Protein AF-A0A7S1U2F5-F1 (afdb_monomer_lite)

pLDDT: mean 84.38, std 15.31, range [35.66, 98.44]

Structure (mmCIF, N/CA/C/O backbone):
data_AF-A0A7S1U2F5-F1
#
_entry.id   AF-A0A7S1U2F5-F1
#
loop_
_atom_site.group_PDB
_atom_site.id
_atom_site.type_symbol
_atom_site.label_atom_id
_atom_site.label_alt_id
_atom_site.label_comp_id
_atom_site.label_asym_id
_atom_site.label_entity_id
_atom_site.label_seq_id
_atom_site.pdbx_PDB_ins_code
_atom_site.Cartn_x
_atom_site.Cartn_y
_atom_site.Cartn_z
_atom_site.occupancy
_atom_site.B_iso_or_equiv
_atom_site.auth_seq_id
_atom_site.auth_comp_id
_atom_site.auth_asym_id
_atom_site.auth_atom_id
_atom_site.pdbx_PDB_model_num
ATOM 1 N N . GLN A 1 1 ? -22.895 4.757 -2.058 1.00 43.28 1 GLN A N 1
ATOM 2 C CA . GLN A 1 1 ? -21.688 3.912 -2.230 1.00 43.28 1 GLN A CA 1
ATOM 3 C C . GLN A 1 1 ? -21.485 3.362 -3.659 1.00 43.28 1 GLN A C 1
ATOM 5 O O . GLN A 1 1 ? -20.336 3.191 -4.039 1.00 43.28 1 GLN A O 1
ATOM 10 N N . ALA A 1 2 ? -22.516 3.147 -4.497 1.00 35.66 2 ALA A N 1
ATOM 11 C CA . ALA A 1 2 ? -22.360 2.488 -5.815 1.00 35.66 2 ALA A CA 1
ATOM 12 C C . ALA A 1 2 ? -21.623 3.289 -6.920 1.00 35.66 2 ALA A C 1
ATOM 14 O O . ALA A 1 2 ? -20.917 2.696 -7.728 1.00 35.66 2 ALA A O 1
ATOM 15 N N . ALA A 1 3 ? -21.724 4.623 -6.946 1.00 41.66 3 ALA A N 1
ATOM 16 C CA . ALA A 1 3 ? -21.129 5.450 -8.010 1.00 41.66 3 ALA A CA 1
ATOM 17 C C . ALA A 1 3 ? -19.593 5.614 -7.928 1.00 41.66 3 ALA A C 1
ATOM 19 O O . ALA A 1 3 ? -18.992 6.175 -8.837 1.00 41.66 3 ALA A O 1
ATOM 20 N N . ARG A 1 4 ? -18.949 5.136 -6.849 1.00 58.03 4 ARG A N 1
ATOM 21 C CA . ARG A 1 4 ? -17.532 5.419 -6.531 1.00 58.03 4 ARG A CA 1
ATOM 22 C C . ARG A 1 4 ? -16.560 4.287 -6.888 1.00 58.03 4 ARG A C 1
ATOM 24 O O . ARG A 1 4 ? -15.405 4.543 -7.212 1.00 58.03 4 ARG A O 1
ATOM 31 N N . ARG A 1 5 ? -17.045 3.040 -6.943 1.00 63.44 5 ARG A N 1
ATOM 32 C CA . ARG A 1 5 ? -16.269 1.871 -7.410 1.00 63.44 5 ARG A CA 1
ATOM 33 C C . ARG A 1 5 ? -15.749 1.997 -8.855 1.00 63.44 5 ARG A C 1
ATOM 35 O O . ARG A 1 5 ? -14.611 1.593 -9.081 1.00 63.44 5 ARG A O 1
ATOM 42 N N . PRO A 1 6 ? -16.490 2.579 -9.825 1.00 70.12 6 PRO A N 1
ATOM 43 C CA . PRO A 1 6 ? -16.002 2.711 -11.202 1.00 70.12 6 PRO A CA 1
ATOM 44 C C . PRO A 1 6 ? -14.766 3.612 -11.329 1.00 70.12 6 PRO A C 1
ATOM 46 O O . PRO A 1 6 ? -13.860 3.313 -12.109 1.00 70.12 6 PRO A O 1
ATOM 49 N N . VAL A 1 7 ? -14.710 4.697 -10.548 1.00 76.81 7 VAL A N 1
ATOM 50 C CA . VAL A 1 7 ? -13.589 5.649 -10.564 1.00 76.81 7 VAL A CA 1
ATOM 51 C C . VAL A 1 7 ? -12.340 4.994 -9.986 1.00 76.81 7 VAL A C 1
ATOM 53 O O . VAL A 1 7 ? -11.309 4.956 -10.653 1.00 76.81 7 VAL A O 1
ATOM 56 N N . LEU A 1 8 ? -12.449 4.387 -8.800 1.00 81.50 8 LEU A N 1
ATOM 57 C CA . LEU A 1 8 ? -11.334 3.680 -8.171 1.00 81.50 8 LEU A CA 1
ATOM 58 C C . LEU A 1 8 ? -10.815 2.534 -9.047 1.00 81.50 8 LEU A C 1
ATOM 60 O O . LEU A 1 8 ? -9.610 2.412 -9.247 1.00 81.50 8 LEU A O 1
ATOM 64 N N . HIS A 1 9 ? -11.712 1.740 -9.635 1.00 85.12 9 HIS A N 1
ATOM 65 C CA . HIS A 1 9 ? -11.326 0.676 -10.559 1.00 85.12 9 HIS A CA 1
ATOM 66 C C . HIS A 1 9 ? -10.541 1.222 -11.763 1.00 85.12 9 HIS A C 1
ATOM 68 O O . HIS A 1 9 ? -9.524 0.652 -12.152 1.00 85.12 9 HIS A O 1
ATOM 74 N N . SER A 1 10 ? -10.966 2.358 -12.325 1.00 86.06 10 SER A N 1
ATOM 75 C CA . SER A 1 10 ? -10.268 3.009 -13.442 1.00 86.06 10 SER A CA 1
ATOM 76 C C . SER A 1 10 ? -8.886 3.535 -13.038 1.00 86.06 10 SER A C 1
ATOM 78 O O . SER A 1 10 ? -7.924 3.371 -13.790 1.00 86.06 10 SER A O 1
ATOM 80 N N . LEU A 1 11 ? -8.754 4.111 -11.838 1.00 87.69 11 L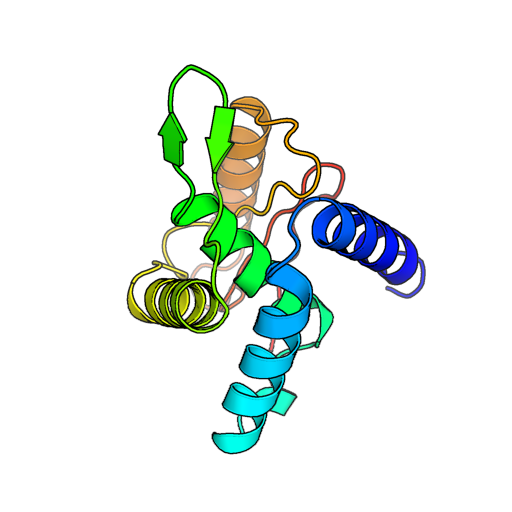EU A N 1
ATOM 81 C CA . LEU A 1 11 ? -7.476 4.588 -11.296 1.00 87.69 11 LEU A CA 1
ATOM 82 C C . LEU A 1 11 ? -6.503 3.437 -11.022 1.00 87.69 11 LEU A C 1
ATOM 84 O O . LEU A 1 11 ? -5.343 3.500 -11.429 1.00 87.69 11 LEU A O 1
ATOM 88 N N . VAL A 1 12 ? -6.977 2.364 -10.386 1.00 89.88 12 VAL A N 1
ATOM 89 C CA . VAL A 1 12 ? -6.185 1.153 -10.123 1.00 89.88 12 VAL A CA 1
ATOM 90 C C . VAL A 1 12 ? -5.755 0.504 -11.433 1.00 89.88 12 VAL A C 1
ATOM 92 O O . VAL A 1 12 ? -4.594 0.121 -11.580 1.00 89.88 12 VAL A O 1
ATOM 95 N N . HIS A 1 13 ? -6.654 0.429 -12.416 1.00 90.12 13 HIS A N 1
ATOM 96 C CA . HIS A 1 13 ? -6.320 -0.075 -13.741 1.00 90.12 13 HIS A CA 1
ATOM 97 C C . HIS A 1 13 ? -5.235 0.782 -14.407 1.00 90.12 13 HIS A C 1
ATOM 99 O O . HIS A 1 13 ? -4.213 0.254 -14.839 1.00 90.12 13 HIS A O 1
ATOM 105 N N . SER A 1 14 ? -5.401 2.108 -14.415 1.00 90.31 14 SER A N 1
ATOM 106 C CA . SER A 1 14 ? -4.398 3.050 -14.925 1.00 90.31 14 SER A CA 1
ATOM 107 C C . SER A 1 14 ? -3.039 2.855 -14.237 1.00 90.31 14 SER A C 1
ATOM 109 O O . SER A 1 14 ? -2.013 2.731 -14.907 1.00 90.31 14 SER A O 1
ATOM 111 N N . TYR A 1 15 ? -3.021 2.709 -12.910 1.00 90.81 15 TYR A N 1
ATOM 112 C CA . TYR A 1 15 ? -1.807 2.428 -12.143 1.00 90.81 15 TYR A CA 1
ATOM 113 C C . TYR A 1 15 ? -1.154 1.095 -12.545 1.00 90.81 15 TYR A C 1
ATOM 115 O O . TYR A 1 15 ? 0.054 1.044 -12.787 1.00 90.81 15 TYR A O 1
ATOM 123 N N . ALA A 1 16 ? -1.949 0.034 -12.707 1.00 92.38 16 ALA A N 1
ATOM 124 C CA . ALA A 1 16 ? -1.473 -1.284 -13.121 1.00 92.38 16 ALA A CA 1
ATOM 125 C C . ALA A 1 16 ? -0.816 -1.277 -14.511 1.00 92.38 16 ALA A C 1
ATOM 127 O O . ALA A 1 16 ? 0.146 -2.011 -14.729 1.00 92.38 16 ALA A O 1
ATOM 128 N N . THR A 1 17 ? -1.291 -0.437 -15.439 1.00 92.25 17 THR A N 1
ATOM 129 C CA . THR A 1 17 ? -0.664 -0.300 -16.770 1.00 92.25 17 THR A CA 1
ATOM 130 C C . THR A 1 17 ? 0.713 0.364 -16.711 1.00 92.25 17 THR A C 1
ATOM 132 O O . THR A 1 17 ? 1.582 0.046 -17.520 1.00 92.25 17 THR A O 1
ATOM 135 N N . ARG A 1 18 ? 0.945 1.251 -15.734 1.00 91.00 18 ARG A N 1
ATOM 136 C CA . ARG A 1 18 ? 2.236 1.929 -15.531 1.00 91.00 18 ARG A CA 1
ATOM 137 C C . ARG A 1 18 ? 3.233 1.079 -14.746 1.00 91.00 18 ARG A C 1
ATOM 139 O O . ARG A 1 18 ? 4.440 1.217 -14.933 1.00 91.00 18 ARG A O 1
ATOM 146 N N . VAL A 1 19 ? 2.742 0.213 -13.860 1.00 92.75 19 VAL A N 1
ATOM 147 C CA . VAL A 1 19 ? 3.557 -0.567 -12.923 1.00 92.75 19 VAL A CA 1
ATOM 148 C C . VAL A 1 19 ? 3.347 -2.062 -13.167 1.00 92.75 19 VAL A C 1
ATOM 150 O O . VAL A 1 19 ? 2.489 -2.698 -12.562 1.00 92.75 19 VAL A O 1
ATOM 153 N N . ALA A 1 20 ? 4.161 -2.645 -14.050 1.00 93.44 20 ALA A N 1
ATOM 154 C CA . ALA A 1 20 ? 3.947 -3.993 -14.594 1.00 93.44 20 ALA A CA 1
ATOM 155 C C . ALA A 1 20 ? 3.762 -5.110 -13.541 1.00 93.44 20 ALA A C 1
ATOM 157 O O . ALA A 1 20 ? 2.977 -6.039 -13.731 1.00 93.44 20 ALA A O 1
ATOM 158 N N . THR A 1 21 ? 4.471 -5.035 -12.415 1.00 96.56 21 THR A N 1
ATOM 159 C CA . THR A 1 21 ? 4.438 -6.037 -11.334 1.00 96.56 21 THR A CA 1
ATOM 160 C C . THR A 1 21 ? 3.315 -5.826 -10.321 1.00 96.56 21 THR A C 1
ATOM 162 O O . THR A 1 21 ? 3.067 -6.720 -9.507 1.00 96.56 21 THR A O 1
ATOM 165 N N . PHE A 1 22 ? 2.601 -4.698 -10.373 1.00 97.12 22 PHE A N 1
ATOM 166 C CA . PHE A 1 22 ? 1.529 -4.373 -9.432 1.00 97.12 22 PHE A CA 1
ATOM 167 C C . PHE A 1 22 ? 0.389 -5.396 -9.497 1.00 97.12 22 PHE A C 1
ATOM 169 O O . PHE A 1 22 ? 0.085 -6.040 -8.497 1.00 97.12 22 PHE A O 1
ATOM 176 N N . GLY A 1 23 ? -0.194 -5.615 -10.681 1.00 96.38 23 GLY A N 1
ATOM 177 C CA . GLY A 1 23 ? -1.344 -6.513 -10.850 1.00 96.38 23 GLY A CA 1
ATOM 178 C C . GLY A 1 23 ? -1.078 -7.954 -10.377 1.00 96.38 23 GLY A C 1
ATOM 179 O O . GLY A 1 23 ? -1.874 -8.499 -9.609 1.00 96.38 23 GLY A O 1
ATOM 180 N N . PRO A 1 24 ? 0.037 -8.593 -10.786 1.00 97.56 24 PRO A N 1
ATOM 181 C CA . PRO A 1 24 ? 0.440 -9.891 -10.246 1.00 97.56 24 PRO A CA 1
ATOM 182 C C . PRO A 1 24 ? 0.615 -9.900 -8.722 1.00 97.56 24 PRO A C 1
ATOM 184 O O . PRO A 1 24 ? 0.183 -10.852 -8.071 1.00 97.56 24 PRO A O 1
ATOM 187 N N . THR A 1 25 ? 1.198 -8.843 -8.150 1.00 98.38 25 THR A N 1
ATOM 188 C CA . THR A 1 25 ? 1.399 -8.736 -6.699 1.00 98.38 25 THR A CA 1
ATOM 189 C C . THR A 1 25 ? 0.079 -8.594 -5.952 1.00 98.38 25 THR A C 1
ATOM 191 O O . THR A 1 25 ? -0.123 -9.277 -4.953 1.00 98.38 25 THR A O 1
ATOM 194 N N . ALA A 1 26 ? -0.850 -7.784 -6.458 1.00 97.69 26 ALA A N 1
ATOM 195 C CA . ALA A 1 26 ? -2.176 -7.615 -5.875 1.00 97.69 26 ALA A CA 1
ATOM 196 C C . ALA A 1 26 ? -2.954 -8.936 -5.814 1.00 97.69 26 ALA A C 1
ATOM 198 O O . ALA A 1 26 ? -3.496 -9.302 -4.771 1.00 97.69 26 ALA A O 1
ATOM 199 N N . ARG A 1 27 ? -2.916 -9.732 -6.892 1.00 97.56 27 ARG A N 1
ATOM 200 C CA . ARG A 1 27 ? -3.501 -11.084 -6.893 1.00 97.56 27 ARG A CA 1
ATOM 201 C C . ARG A 1 27 ? -2.845 -12.005 -5.865 1.00 97.56 27 ARG A C 1
ATOM 203 O O . ARG A 1 27 ? -3.543 -12.784 -5.217 1.00 97.56 27 ARG A O 1
ATOM 210 N N . LEU A 1 28 ? -1.521 -11.938 -5.713 1.00 98.25 28 LEU A N 1
ATOM 211 C CA . LEU A 1 28 ? -0.810 -12.731 -4.710 1.00 98.25 28 LEU A CA 1
ATOM 212 C C . LEU A 1 28 ? -1.175 -12.300 -3.283 1.00 98.25 28 LEU A C 1
ATOM 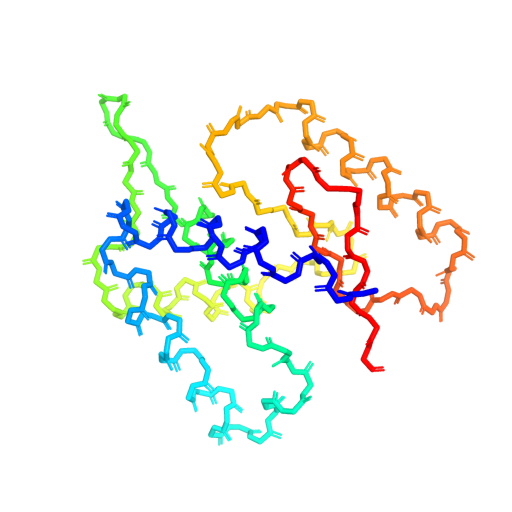214 O O . LEU A 1 28 ? -1.432 -13.164 -2.452 1.00 98.25 28 LEU A O 1
ATOM 218 N N . ALA A 1 29 ? -1.273 -10.997 -3.016 1.00 98.19 29 ALA A N 1
ATOM 219 C CA . ALA A 1 29 ? -1.690 -10.457 -1.725 1.00 98.19 29 ALA A CA 1
ATOM 220 C C . ALA A 1 29 ? -3.106 -10.919 -1.343 1.00 98.19 29 ALA A C 1
ATOM 222 O O . ALA A 1 29 ? -3.298 -11.455 -0.253 1.00 98.19 29 ALA A O 1
ATOM 223 N N . LYS A 1 30 ? -4.073 -10.825 -2.267 1.00 97.50 30 LYS A N 1
ATOM 224 C CA . LYS A 1 30 ? -5.446 -11.329 -2.067 1.00 97.50 30 LYS A CA 1
ATOM 225 C C . LYS A 1 30 ? -5.458 -12.828 -1.740 1.00 97.50 30 LYS A C 1
ATOM 227 O O . LYS A 1 30 ? -6.097 -13.254 -0.781 1.00 97.50 30 LYS A O 1
ATOM 232 N N . ARG A 1 31 ? -4.692 -13.635 -2.486 1.00 97.75 31 ARG A N 1
ATOM 233 C CA . ARG A 1 31 ? -4.551 -15.081 -2.221 1.00 97.75 31 ARG A CA 1
AT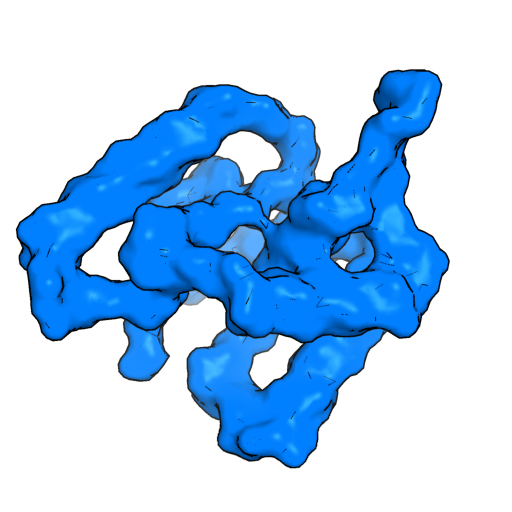OM 234 C C . ARG A 1 31 ? -3.894 -15.371 -0.875 1.00 97.75 31 ARG A C 1
ATOM 236 O O . ARG A 1 31 ? -4.305 -16.305 -0.198 1.00 97.75 31 ARG A O 1
ATOM 243 N N . TRP A 1 32 ? -2.886 -14.594 -0.491 1.00 97.88 32 TRP A N 1
ATOM 244 C CA . TRP A 1 32 ? -2.220 -14.740 0.797 1.00 97.88 32 TRP A CA 1
ATOM 245 C C . TRP A 1 32 ? -3.178 -14.434 1.953 1.00 97.88 32 TRP A C 1
ATOM 247 O O . TRP A 1 32 ? -3.278 -15.245 2.869 1.00 97.88 32 TRP A O 1
ATOM 257 N N . LEU A 1 33 ? -3.959 -13.350 1.869 1.00 97.44 33 LEU A N 1
ATOM 258 C CA . LEU A 1 33 ? -5.001 -13.021 2.852 1.00 97.44 33 LEU A CA 1
ATOM 259 C C . LEU A 1 33 ? -6.069 -14.119 2.945 1.00 97.44 33 LEU A C 1
ATOM 261 O O . LEU A 1 33 ? -6.481 -14.493 4.042 1.00 97.44 33 LEU A O 1
ATOM 265 N N . ALA A 1 34 ? -6.485 -14.678 1.805 1.00 96.44 34 ALA A N 1
ATOM 266 C CA . ALA A 1 34 ? -7.420 -15.801 1.772 1.00 96.44 34 ALA A CA 1
ATOM 267 C C . ALA A 1 34 ? -6.830 -17.058 2.434 1.00 96.44 34 ALA A C 1
ATOM 269 O O . ALA A 1 34 ? -7.516 -17.724 3.203 1.00 96.44 34 ALA A O 1
ATOM 270 N N . GLY A 1 35 ? -5.542 -17.338 2.209 1.00 97.00 35 GLY A N 1
ATOM 271 C CA . GLY A 1 35 ? -4.820 -18.436 2.861 1.00 97.00 35 GLY A CA 1
ATOM 272 C C . GLY A 1 35 ? -4.690 -18.287 4.382 1.00 97.00 35 GLY A C 1
ATOM 273 O O . GLY A 1 35 ? -4.535 -19.289 5.070 1.00 97.00 35 GLY A O 1
ATOM 274 N N . HIS A 1 36 ? -4.807 -17.064 4.906 1.00 95.44 36 HIS A N 1
ATOM 275 C CA . HIS A 1 36 ? -4.850 -16.772 6.345 1.00 95.44 36 HIS A CA 1
ATOM 276 C C . HIS A 1 36 ? -6.283 -16.609 6.877 1.00 95.44 36 HIS A C 1
ATOM 278 O O . HIS A 1 36 ? -6.462 -16.226 8.026 1.00 95.44 36 HIS A O 1
ATOM 284 N N . MET A 1 37 ? -7.304 -16.889 6.056 1.00 94.62 37 MET A N 1
ATOM 285 C CA . MET A 1 37 ? -8.728 -16.773 6.401 1.00 94.62 37 MET A CA 1
ATOM 286 C C . MET A 1 37 ? -9.175 -15.368 6.840 1.00 94.62 37 MET A C 1
ATOM 288 O O . MET A 1 37 ? -10.188 -15.226 7.515 1.00 94.62 37 MET A O 1
ATOM 292 N N . VAL A 1 38 ? -8.460 -14.318 6.424 1.00 92.88 38 VAL A N 1
ATOM 293 C CA . VAL A 1 38 ? -8.794 -12.922 6.772 1.00 92.88 38 VAL A CA 1
ATOM 294 C C . VAL A 1 38 ? -9.355 -12.120 5.601 1.00 92.88 38 VAL A C 1
ATOM 296 O O . VAL A 1 38 ? -9.775 -10.985 5.789 1.00 92.88 38 VAL A O 1
ATOM 299 N N . ALA A 1 39 ? -9.407 -12.690 4.392 1.00 90.12 39 ALA A N 1
ATOM 300 C CA . ALA A 1 39 ? -9.845 -11.976 3.187 1.00 90.12 39 ALA A CA 1
ATOM 301 C C . ALA A 1 39 ? -11.250 -11.356 3.295 1.00 90.12 39 ALA A C 1
ATOM 303 O O . ALA A 1 39 ? -11.493 -10.323 2.686 1.00 90.12 39 ALA A O 1
ATOM 304 N N . ALA A 1 40 ? -12.156 -11.931 4.094 1.00 90.31 40 ALA A N 1
ATOM 305 C CA . ALA A 1 40 ? -13.499 -11.381 4.299 1.00 90.31 40 ALA A CA 1
ATOM 306 C C . ALA A 1 40 ? -13.499 -9.985 4.954 1.00 90.31 40 ALA A C 1
ATOM 308 O O . ALA A 1 40 ? -14.448 -9.230 4.773 1.00 90.31 40 ALA A O 1
ATOM 309 N N . HIS A 1 41 ? -12.430 -9.633 5.674 1.00 88.12 41 HIS A N 1
ATOM 310 C CA . HIS A 1 41 ? -12.263 -8.326 6.317 1.00 88.12 41 HIS A CA 1
ATOM 311 C C . HIS A 1 41 ? -11.610 -7.283 5.401 1.00 88.12 41 HIS A C 1
ATOM 313 O O . HIS A 1 41 ? -11.516 -6.116 5.767 1.00 88.12 41 HIS A O 1
ATOM 319 N N . PHE A 1 42 ? -11.142 -7.688 4.216 1.00 88.69 42 PHE A N 1
ATOM 320 C CA . PHE A 1 42 ? -10.450 -6.812 3.277 1.00 88.69 42 PHE A CA 1
ATOM 321 C C . PHE A 1 42 ? -11.179 -6.809 1.933 1.00 88.69 42 PHE A C 1
ATOM 323 O O . PHE A 1 42 ? -10.992 -7.734 1.137 1.00 88.69 42 PHE A O 1
ATOM 330 N N . PRO A 1 43 ? -11.964 -5.757 1.631 1.00 90.19 43 PRO A N 1
ATOM 331 C CA . PRO A 1 43 ? -12.489 -5.547 0.290 1.00 90.19 43 PRO A CA 1
ATOM 332 C C . PRO A 1 43 ? -11.369 -5.623 -0.748 1.00 90.19 43 PRO A C 1
ATOM 334 O O . PRO A 1 43 ? -10.246 -5.177 -0.503 1.00 90.19 43 PRO A O 1
ATOM 337 N N . GLU A 1 44 ? -11.654 -6.172 -1.925 1.00 89.81 44 GLU A N 1
ATOM 338 C CA . GLU A 1 44 ? -10.631 -6.347 -2.956 1.00 89.81 44 GLU A CA 1
ATOM 339 C C . GLU A 1 44 ? -9.948 -5.031 -3.337 1.00 89.81 44 GLU A C 1
ATOM 341 O O . GLU A 1 44 ? -8.727 -4.990 -3.497 1.00 89.81 44 GLU A O 1
ATOM 346 N N . GLU A 1 45 ? -10.734 -3.960 -3.425 1.00 89.81 45 GLU A N 1
ATOM 347 C CA . GLU A 1 45 ? -10.261 -2.617 -3.724 1.00 89.81 45 GLU A CA 1
ATOM 348 C C . GLU A 1 45 ? -9.311 -2.087 -2.634 1.00 89.81 45 GLU A C 1
ATOM 350 O O . GLU A 1 45 ? -8.333 -1.405 -2.940 1.00 89.81 45 GLU A O 1
ATOM 355 N N . LEU A 1 46 ? -9.543 -2.448 -1.366 1.00 90.81 46 LEU A N 1
ATOM 356 C CA . LEU A 1 46 ? -8.657 -2.098 -0.256 1.00 90.81 46 LEU A CA 1
ATOM 357 C C . LEU A 1 46 ? -7.305 -2.802 -0.382 1.00 90.81 46 LEU A C 1
ATOM 359 O O . LEU A 1 46 ? -6.263 -2.186 -0.166 1.00 90.81 46 LEU A O 1
ATOM 363 N N . VAL A 1 47 ? -7.299 -4.078 -0.776 1.00 95.19 47 VAL A N 1
ATOM 364 C CA . VAL A 1 47 ? -6.049 -4.818 -1.001 1.00 95.19 47 VAL A CA 1
ATOM 365 C C . VAL A 1 47 ? -5.247 -4.196 -2.144 1.00 95.19 47 VAL A C 1
ATOM 367 O O . VAL A 1 47 ? -4.032 -4.037 -2.024 1.00 95.19 47 VAL A O 1
ATOM 370 N N . ASP A 1 48 ? -5.914 -3.787 -3.225 1.00 94.88 48 ASP A N 1
ATOM 371 C CA . ASP A 1 48 ? -5.261 -3.111 -4.350 1.00 94.88 48 ASP A CA 1
ATOM 372 C C . ASP A 1 48 ? -4.623 -1.777 -3.907 1.00 94.88 48 ASP A C 1
ATOM 374 O O . ASP A 1 48 ? -3.481 -1.481 -4.272 1.00 94.88 48 ASP A O 1
ATOM 378 N N . LEU A 1 49 ? -5.305 -1.013 -3.046 1.00 94.31 49 LEU A N 1
ATOM 379 C CA . LEU A 1 49 ? -4.780 0.222 -2.455 1.00 94.31 49 LEU A CA 1
ATOM 380 C C . LEU A 1 49 ? -3.592 -0.023 -1.512 1.00 94.31 49 LEU A C 1
ATOM 382 O O . LEU A 1 49 ? -2.593 0.692 -1.597 1.00 94.31 49 LEU A O 1
ATOM 386 N N . LEU A 1 50 ? -3.649 -1.052 -0.660 1.00 95.88 50 LEU A N 1
ATOM 387 C CA . LEU A 1 50 ? -2.537 -1.436 0.220 1.00 95.88 50 LEU A CA 1
ATOM 388 C C . LEU A 1 50 ? -1.286 -1.803 -0.587 1.00 95.88 50 LEU A C 1
ATOM 390 O O . LEU A 1 50 ? -0.176 -1.382 -0.260 1.00 95.88 50 LEU A O 1
ATOM 394 N N . VAL A 1 51 ? -1.453 -2.554 -1.676 1.00 97.62 51 VAL A N 1
ATOM 395 C CA . VAL A 1 51 ? -0.334 -2.915 -2.554 1.00 97.62 51 VAL A CA 1
ATOM 396 C C . VAL A 1 51 ? 0.215 -1.683 -3.276 1.00 97.62 51 VAL A C 1
ATOM 398 O O . VAL A 1 51 ? 1.433 -1.526 -3.357 1.00 97.62 51 VAL A O 1
ATOM 401 N N . ALA A 1 52 ? -0.636 -0.766 -3.740 1.00 95.44 52 ALA A N 1
ATOM 402 C CA . ALA A 1 52 ? -0.178 0.475 -4.365 1.00 95.44 52 ALA A CA 1
ATOM 403 C C . ALA A 1 52 ? 0.616 1.345 -3.372 1.00 95.44 52 ALA A C 1
ATOM 405 O O . ALA A 1 52 ? 1.701 1.829 -3.705 1.00 95.44 52 ALA A O 1
ATOM 406 N N . ALA A 1 53 ? 0.146 1.461 -2.126 1.00 95.06 53 ALA A N 1
ATOM 407 C CA . ALA A 1 53 ? 0.854 2.162 -1.056 1.00 95.06 53 ALA A CA 1
ATOM 408 C C . ALA A 1 53 ? 2.229 1.535 -0.772 1.00 95.06 53 ALA A C 1
ATOM 410 O O . ALA A 1 53 ? 3.240 2.234 -0.668 1.00 95.06 53 ALA A O 1
ATOM 411 N N . ALA A 1 54 ? 2.293 0.203 -0.699 1.00 96.88 54 ALA A N 1
ATOM 412 C CA . ALA A 1 54 ? 3.538 -0.533 -0.498 1.00 96.88 54 ALA A CA 1
ATOM 413 C C . ALA A 1 54 ? 4.555 -0.282 -1.624 1.00 96.88 54 ALA A C 1
ATOM 415 O O . ALA A 1 54 ? 5.748 -0.094 -1.359 1.00 96.88 54 ALA A O 1
ATOM 416 N N . PHE A 1 55 ? 4.087 -0.232 -2.874 1.00 95.94 55 PHE A N 1
ATOM 417 C CA . PHE A 1 55 ? 4.914 0.079 -4.038 1.00 95.94 55 PHE A CA 1
ATOM 418 C C . PHE A 1 55 ? 5.453 1.505 -3.986 1.00 95.94 55 PHE A C 1
ATOM 420 O O . PHE A 1 55 ? 6.641 1.707 -4.220 1.00 95.94 55 PHE A O 1
ATOM 427 N N . GLN A 1 56 ? 4.615 2.483 -3.639 1.00 92.50 56 GLN A N 1
ATOM 428 C CA . GLN A 1 56 ? 5.026 3.881 -3.491 1.00 92.50 56 GLN A CA 1
ATOM 429 C C . GLN A 1 56 ? 6.065 4.055 -2.378 1.00 92.50 56 GLN A C 1
ATOM 431 O O . GLN A 1 56 ? 7.088 4.700 -2.593 1.00 92.50 56 GLN A O 1
ATOM 436 N N . ARG A 1 57 ? 5.871 3.422 -1.217 1.00 92.69 57 ARG A N 1
ATOM 437 C CA . ARG A 1 57 ? 6.825 3.493 -0.093 1.00 92.69 57 ARG A CA 1
ATOM 438 C C . ARG A 1 57 ? 8.138 2.757 -0.354 1.00 92.69 57 ARG A C 1
ATOM 440 O O . ARG A 1 57 ? 9.154 3.103 0.237 1.00 92.69 57 ARG A O 1
ATOM 447 N N . SER A 1 58 ? 8.114 1.752 -1.226 1.00 94.75 58 SER A N 1
ATOM 448 C CA . SER A 1 58 ? 9.307 0.999 -1.643 1.00 94.75 58 SER A CA 1
ATOM 449 C C . SER A 1 58 ? 9.913 1.523 -2.947 1.00 94.75 58 SER A C 1
ATOM 451 O O . SER A 1 58 ? 10.848 0.921 -3.481 1.00 94.75 58 SER A O 1
ATOM 453 N N . SER A 1 59 ? 9.368 2.616 -3.485 1.00 93.00 59 SER A N 1
ATOM 454 C CA . SER A 1 59 ? 9.891 3.256 -4.683 1.00 93.00 59 SER A CA 1
ATOM 455 C C . SER A 1 59 ? 11.122 4.098 -4.364 1.00 93.00 59 SER A C 1
ATOM 457 O O . SER A 1 59 ? 11.325 4.548 -3.237 1.00 93.00 59 SER A O 1
ATOM 459 N N . HIS A 1 60 ? 11.965 4.301 -5.366 1.00 92.62 60 HIS A N 1
ATOM 460 C CA . HIS A 1 60 ? 13.158 5.130 -5.247 1.00 92.62 60 HIS A CA 1
ATOM 461 C C . HIS A 1 60 ? 13.406 5.876 -6.554 1.00 92.62 60 HIS A C 1
ATOM 463 O O . HIS A 1 60 ? 12.999 5.433 -7.630 1.00 92.62 60 HIS A O 1
ATOM 469 N N . VAL A 1 61 ? 14.060 7.032 -6.457 1.00 91.81 61 VAL A N 1
ATOM 470 C CA . VAL A 1 61 ? 14.375 7.876 -7.610 1.00 91.81 61 VAL A CA 1
ATOM 471 C C . VAL A 1 61 ? 15.849 7.723 -7.955 1.00 91.81 61 VAL A C 1
ATOM 473 O O . VAL A 1 61 ? 16.710 7.925 -7.101 1.00 91.81 61 VA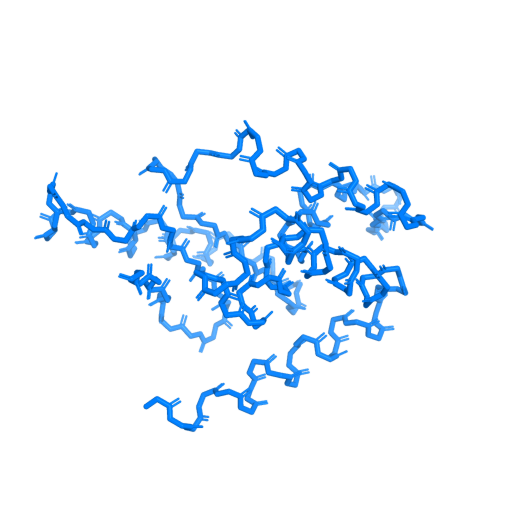L A O 1
ATOM 476 N N . VAL A 1 62 ? 16.142 7.399 -9.214 1.00 93.56 62 VAL A N 1
ATOM 477 C CA . VAL A 1 62 ? 17.508 7.337 -9.754 1.00 93.56 62 VAL A CA 1
ATOM 478 C C . VAL A 1 62 ? 17.553 8.173 -11.024 1.00 93.56 62 VAL A C 1
ATOM 480 O O . VAL A 1 62 ? 16.752 7.958 -11.931 1.00 93.56 62 VAL A O 1
ATOM 483 N N . ALA A 1 63 ? 18.464 9.149 -11.079 1.00 92.75 63 ALA A N 1
ATOM 484 C CA . ALA A 1 63 ? 18.618 10.063 -12.217 1.00 92.75 63 ALA A CA 1
ATOM 485 C C . ALA A 1 63 ? 17.289 10.712 -12.679 1.00 92.75 63 ALA A C 1
ATOM 487 O O . ALA A 1 63 ? 17.001 10.792 -13.869 1.00 92.75 63 ALA A O 1
ATOM 488 N N . GLY A 1 64 ? 16.444 11.130 -11.727 1.00 87.88 64 GLY A N 1
ATOM 489 C CA . GLY A 1 64 ? 15.153 11.774 -12.007 1.00 87.88 64 GLY A CA 1
ATOM 490 C C . GLY A 1 64 ? 14.031 10.828 -12.453 1.00 87.88 64 GLY A C 1
ATOM 491 O O . GLY A 1 64 ? 12.914 11.282 -12.683 1.00 87.88 64 GLY A O 1
ATOM 492 N N . LYS A 1 65 ? 14.287 9.518 -12.541 1.00 87.44 65 LYS A N 1
ATOM 493 C CA . LYS A 1 65 ? 13.281 8.506 -12.874 1.00 87.44 65 LYS A CA 1
ATOM 494 C C . LYS A 1 65 ? 12.836 7.754 -11.624 1.00 87.44 65 LYS A C 1
ATOM 496 O O . LYS A 1 65 ? 13.666 7.345 -10.815 1.00 87.44 65 LYS A O 1
ATOM 501 N N . LEU A 1 66 ? 11.526 7.565 -11.483 1.00 89.44 66 LEU A N 1
ATOM 502 C CA . LEU A 1 66 ? 10.922 6.801 -10.393 1.00 89.44 66 LEU A CA 1
ATOM 503 C C . LEU A 1 66 ? 10.914 5.302 -10.723 1.00 89.44 66 LEU A C 1
ATOM 505 O O . LEU A 1 66 ? 10.476 4.901 -11.803 1.00 89.44 66 LEU A O 1
ATOM 509 N N . PHE A 1 67 ? 11.381 4.482 -9.784 1.00 92.31 67 PHE A N 1
ATOM 510 C CA . PHE A 1 67 ? 11.431 3.027 -9.897 1.00 92.31 67 PHE A CA 1
ATOM 511 C C . PHE A 1 67 ? 10.598 2.373 -8.801 1.00 92.31 67 PHE A C 1
ATOM 513 O O . PHE A 1 67 ? 10.715 2.720 -7.628 1.00 92.31 67 PHE A O 1
ATOM 520 N N . TYR A 1 68 ? 9.792 1.392 -9.193 1.00 94.94 68 TYR A N 1
ATOM 521 C CA . TYR A 1 68 ? 8.961 0.577 -8.307 1.00 94.94 68 TYR A CA 1
ATOM 522 C C . TYR A 1 68 ? 9.541 -0.839 -8.160 1.00 94.94 68 TYR A C 1
ATOM 524 O O . TYR A 1 68 ? 10.381 -1.232 -8.977 1.00 94.94 68 TYR A O 1
ATOM 532 N N . PRO A 1 69 ? 9.089 -1.634 -7.168 1.00 96.25 69 PRO A N 1
ATOM 533 C CA . PRO A 1 69 ? 9.456 -3.045 -7.058 1.00 96.25 69 PRO A CA 1
ATOM 534 C C . PRO A 1 69 ? 9.286 -3.798 -8.387 1.00 96.25 69 PRO A C 1
ATOM 536 O O . PRO A 1 69 ? 8.180 -3.936 -8.901 1.00 96.25 69 PRO A O 1
ATOM 539 N N . SER A 1 70 ? 10.387 -4.292 -8.953 1.00 93.88 70 SER A N 1
ATOM 540 C CA . SER A 1 70 ? 10.441 -4.829 -10.323 1.00 93.88 70 SER A CA 1
ATOM 541 C C . SER A 1 70 ? 10.261 -6.346 -10.422 1.00 93.88 70 SER A C 1
ATOM 543 O O . SER A 1 70 ? 10.296 -6.902 -11.518 1.00 93.88 70 SER A O 1
ATOM 545 N N . SER A 1 71 ? 10.025 -7.031 -9.301 1.00 96.62 71 SER A N 1
ATOM 546 C CA . SER A 1 71 ? 9.713 -8.462 -9.262 1.00 96.62 71 SER A CA 1
ATOM 547 C C . SER A 1 71 ? 8.500 -8.742 -8.380 1.00 96.62 71 SER A C 1
ATOM 549 O O . SER A 1 71 ? 8.173 -7.958 -7.486 1.00 96.62 71 SER A O 1
ATOM 551 N N . LEU A 1 72 ? 7.844 -9.884 -8.609 1.00 96.62 72 LEU A N 1
ATOM 552 C CA . LEU A 1 72 ? 6.716 -10.329 -7.788 1.00 96.62 72 LEU A CA 1
ATOM 553 C C . LEU A 1 72 ? 7.120 -10.483 -6.313 1.00 96.62 72 LEU A C 1
ATOM 555 O O . LEU A 1 72 ? 6.411 -10.007 -5.432 1.00 96.62 72 LEU A O 1
ATOM 559 N N . SER A 1 73 ? 8.279 -11.092 -6.043 1.00 97.56 73 SER A N 1
ATOM 560 C CA . SER A 1 73 ? 8.783 -11.280 -4.678 1.00 97.56 73 SER A CA 1
ATOM 561 C C . SER A 1 73 ? 9.080 -9.949 -3.989 1.00 97.56 73 SER A C 1
ATOM 563 O O . SER A 1 73 ? 8.721 -9.774 -2.830 1.00 97.56 73 SER A O 1
ATOM 565 N N . ALA A 1 74 ? 9.688 -8.990 -4.700 1.00 97.81 74 ALA A N 1
ATOM 566 C CA . ALA A 1 74 ? 9.960 -7.664 -4.149 1.00 97.81 74 ALA A CA 1
ATOM 567 C C . ALA A 1 74 ? 8.662 -6.902 -3.847 1.00 97.81 74 ALA A C 1
ATOM 569 O O . ALA A 1 74 ? 8.535 -6.314 -2.776 1.00 97.81 74 ALA A O 1
ATOM 570 N N . GLY A 1 75 ? 7.683 -6.950 -4.756 1.00 98.00 75 GLY A N 1
ATOM 571 C CA . GLY A 1 75 ? 6.369 -6.345 -4.538 1.00 98.00 75 GLY A CA 1
ATOM 572 C C . GLY A 1 75 ? 5.630 -6.972 -3.355 1.00 98.00 75 GLY A C 1
ATOM 573 O O . GLY A 1 75 ? 5.058 -6.264 -2.530 1.00 98.00 75 GLY A O 1
ATOM 574 N N . PHE A 1 76 ? 5.668 -8.299 -3.233 1.00 98.44 76 PHE A N 1
ATOM 575 C CA . PHE A 1 76 ? 4.993 -9.000 -2.144 1.00 98.44 76 PHE A CA 1
ATOM 576 C C . PHE A 1 76 ? 5.665 -8.756 -0.785 1.00 98.44 76 PHE A C 1
ATOM 578 O O . PHE A 1 76 ? 4.977 -8.504 0.202 1.00 98.44 76 PHE A O 1
ATOM 585 N N . LEU A 1 77 ? 7.001 -8.728 -0.729 1.00 98.38 77 LEU A N 1
ATOM 586 C CA . LEU A 1 77 ? 7.730 -8.325 0.478 1.00 98.38 77 LEU A CA 1
ATOM 587 C C . LEU A 1 77 ? 7.440 -6.871 0.864 1.00 98.38 77 LEU A C 1
ATOM 589 O O . LEU A 1 77 ? 7.294 -6.583 2.049 1.00 98.38 77 LEU A O 1
ATOM 593 N N . ALA A 1 78 ? 7.315 -5.965 -0.111 1.00 98.12 78 ALA A N 1
ATOM 594 C CA . ALA A 1 78 ? 6.905 -4.587 0.148 1.00 98.12 78 ALA A CA 1
ATOM 595 C C . ALA A 1 78 ? 5.512 -4.524 0.796 1.00 98.12 78 ALA A C 1
ATOM 597 O O . ALA A 1 78 ? 5.323 -3.785 1.762 1.00 98.12 78 ALA A O 1
ATOM 598 N N . PHE A 1 79 ? 4.557 -5.325 0.310 1.00 98.44 79 PHE A N 1
ATOM 599 C CA . PHE A 1 79 ? 3.220 -5.435 0.899 1.00 98.44 79 PHE A CA 1
ATOM 600 C C . PHE A 1 79 ? 3.265 -5.945 2.347 1.00 98.44 79 PHE A C 1
ATOM 602 O O . PHE A 1 79 ? 2.709 -5.305 3.237 1.00 98.44 79 PHE A O 1
ATOM 609 N N . LEU A 1 80 ? 3.984 -7.038 2.615 1.00 98.12 80 LEU A N 1
ATOM 610 C CA . LEU A 1 80 ? 4.123 -7.563 3.979 1.00 98.12 80 LEU A CA 1
ATOM 611 C C . LEU A 1 80 ? 4.817 -6.565 4.913 1.00 98.12 80 LEU A C 1
ATOM 613 O O . LEU A 1 80 ? 4.400 -6.391 6.056 1.00 98.12 80 LEU A O 1
ATOM 617 N N . LYS A 1 81 ? 5.852 -5.873 4.424 1.00 98.06 81 LYS A N 1
ATOM 618 C CA . LYS A 1 81 ? 6.554 -4.841 5.190 1.00 98.06 81 LYS A CA 1
ATOM 619 C C . LYS A 1 81 ? 5.630 -3.681 5.544 1.00 98.06 81 LYS A C 1
ATOM 621 O O . LYS A 1 81 ? 5.712 -3.198 6.669 1.00 98.06 81 LYS A O 1
ATOM 626 N N . LEU A 1 82 ? 4.756 -3.248 4.629 1.00 97.50 82 LEU A N 1
ATOM 627 C CA . LEU A 1 82 ? 3.738 -2.240 4.930 1.00 97.50 82 LEU A CA 1
ATOM 628 C C . LEU A 1 82 ? 2.866 -2.705 6.101 1.00 97.50 82 LEU A C 1
ATOM 630 O O . LEU A 1 82 ? 2.798 -2.004 7.102 1.00 97.50 82 LEU A O 1
ATOM 634 N N . LEU A 1 83 ? 2.272 -3.898 6.011 1.00 95.50 83 LEU A N 1
ATOM 635 C CA . LEU A 1 83 ? 1.400 -4.424 7.067 1.00 95.50 83 LEU A CA 1
ATOM 636 C C . LEU A 1 83 ? 2.106 -4.562 8.421 1.00 95.50 83 LEU A C 1
ATOM 638 O O . LEU A 1 83 ? 1.499 -4.323 9.457 1.00 95.50 83 LEU A O 1
ATOM 642 N N . ALA A 1 84 ? 3.380 -4.951 8.414 1.00 96.19 84 ALA A N 1
ATOM 643 C CA . ALA A 1 84 ? 4.134 -5.198 9.637 1.00 96.19 84 ALA A CA 1
ATOM 644 C C . ALA A 1 84 ? 4.652 -3.924 10.322 1.00 96.19 84 ALA A C 1
ATOM 646 O O . ALA A 1 84 ? 4.954 -3.964 11.511 1.00 96.19 84 ALA A O 1
ATOM 647 N N . THR A 1 85 ? 4.843 -2.829 9.576 1.00 95.81 85 THR A N 1
ATOM 648 C CA . THR A 1 85 ? 5.602 -1.662 10.068 1.00 95.81 85 THR A CA 1
ATOM 649 C C . THR A 1 85 ? 4.866 -0.333 9.983 1.00 95.81 85 THR A C 1
ATOM 651 O O . THR A 1 85 ? 5.326 0.635 10.581 1.00 95.81 85 THR A O 1
ATOM 654 N N . PHE A 1 86 ? 3.770 -0.252 9.228 1.00 94.19 86 PHE A N 1
ATOM 655 C CA . PHE A 1 86 ? 3.008 0.984 9.095 1.00 94.19 86 PHE A CA 1
ATOM 656 C C . PHE A 1 86 ? 2.157 1.228 10.343 1.00 94.19 86 PHE A C 1
ATOM 658 O O . PHE A 1 86 ? 1.472 0.324 10.822 1.00 94.19 86 PHE A O 1
ATOM 665 N N . ASP A 1 87 ? 2.185 2.457 10.855 1.00 91.38 87 ASP A N 1
ATOM 666 C CA . ASP A 1 87 ? 1.378 2.849 12.006 1.00 91.38 87 ASP A CA 1
ATOM 667 C C . ASP A 1 87 ? -0.035 3.245 11.560 1.00 91.38 87 ASP A C 1
ATOM 669 O O . ASP A 1 87 ? -0.365 4.413 11.377 1.00 91.38 87 ASP A O 1
ATOM 673 N N . PHE A 1 88 ? -0.896 2.242 11.393 1.00 88.00 88 PHE A N 1
ATOM 674 C CA . PHE A 1 88 ? -2.293 2.444 10.996 1.00 88.00 88 PHE A CA 1
ATOM 675 C C . PHE A 1 88 ? -3.121 3.236 12.023 1.00 88.00 88 PHE A C 1
ATOM 677 O O . PHE A 1 88 ? -4.208 3.723 11.702 1.00 88.00 88 PHE A O 1
ATOM 684 N N . GLN A 1 89 ? -2.637 3.352 13.263 1.00 85.25 89 GLN A N 1
ATOM 685 C CA . GLN A 1 89 ? -3.332 4.073 14.325 1.00 85.25 89 GLN A CA 1
ATOM 686 C C . GLN A 1 89 ? -2.935 5.548 14.363 1.00 85.25 89 GLN A C 1
ATOM 688 O O . GLN A 1 89 ? -3.807 6.395 14.556 1.00 85.25 89 GLN A O 1
ATOM 693 N N . GLY A 1 90 ? -1.654 5.847 14.146 1.00 85.94 90 GLY A N 1
ATOM 694 C CA . GLY A 1 90 ? -1.102 7.197 14.209 1.00 85.94 90 GLY A CA 1
ATOM 695 C C . GLY A 1 90 ? -1.047 7.952 12.882 1.00 85.94 90 GLY A C 1
ATOM 696 O O . GLY A 1 90 ? -1.033 9.181 12.914 1.00 85.94 90 GLY A O 1
ATOM 697 N N . GLU A 1 91 ? -1.053 7.278 11.725 1.00 87.12 91 GLU A N 1
ATOM 698 C CA . GLU A 1 91 ? -0.983 7.953 10.421 1.00 87.12 91 GLU A CA 1
ATOM 699 C C . GLU A 1 91 ? -2.008 7.448 9.383 1.00 87.12 91 GLU A C 1
ATOM 701 O O . GLU A 1 91 ? -2.289 6.249 9.293 1.00 87.12 91 GLU A O 1
ATOM 706 N N . PRO A 1 92 ? -2.567 8.349 8.543 1.00 88.69 92 PRO A N 1
ATOM 707 C CA . PRO A 1 92 ? -3.403 7.946 7.420 1.00 88.69 92 PRO A CA 1
ATOM 708 C C . PRO A 1 92 ? -2.560 7.305 6.314 1.00 88.69 92 PRO A C 1
ATOM 710 O O . PRO A 1 92 ? -1.502 7.815 5.931 1.00 88.69 92 PRO A O 1
ATOM 713 N N . LEU A 1 93 ? -3.065 6.225 5.718 1.00 90.19 93 LEU A N 1
ATOM 714 C CA . LEU A 1 93 ? -2.421 5.602 4.568 1.00 90.19 93 LEU A CA 1
ATOM 715 C C . LEU A 1 93 ? -2.746 6.383 3.291 1.00 90.19 93 LEU A C 1
ATOM 717 O O . LEU A 1 93 ? -3.862 6.342 2.776 1.00 90.19 93 LEU A O 1
ATOM 721 N N . LEU A 1 94 ? -1.752 7.083 2.756 1.00 88.69 94 LEU A N 1
ATOM 722 C CA . LEU A 1 94 ? -1.894 7.862 1.526 1.00 88.69 94 LEU A CA 1
ATOM 723 C C . LEU A 1 94 ? -1.559 7.012 0.303 1.00 88.69 94 LEU A C 1
ATOM 725 O O . LEU A 1 94 ? -0.501 6.383 0.262 1.00 88.69 94 LEU A O 1
ATOM 729 N N . VAL A 1 95 ? -2.431 7.040 -0.704 1.00 90.12 95 VAL A N 1
ATOM 730 C CA . VAL A 1 95 ? -2.265 6.292 -1.953 1.00 90.12 95 VAL A CA 1
ATOM 731 C C . VAL A 1 95 ? -2.466 7.219 -3.142 1.00 90.12 95 VAL A C 1
ATOM 733 O O . VAL A 1 95 ? -3.583 7.510 -3.560 1.00 90.12 95 VAL A O 1
ATOM 736 N N . ASP A 1 96 ? -1.358 7.676 -3.716 1.00 86.75 96 ASP A N 1
ATOM 737 C CA . ASP A 1 96 ? -1.379 8.579 -4.868 1.00 86.75 96 ASP A CA 1
ATOM 738 C C . ASP A 1 96 ? -1.316 7.799 -6.185 1.00 86.75 96 ASP A C 1
ATOM 740 O O . ASP A 1 96 ? -0.247 7.558 -6.749 1.00 86.75 96 ASP A O 1
ATOM 744 N N . LEU A 1 97 ? -2.472 7.344 -6.663 1.00 85.50 97 LEU A N 1
ATOM 745 C CA . LEU A 1 97 ? -2.529 6.556 -7.893 1.00 85.50 97 LEU A CA 1
ATOM 746 C C . LEU A 1 97 ? -2.154 7.376 -9.136 1.00 85.50 97 LEU A C 1
ATOM 748 O O . LEU A 1 97 ? -1.685 6.775 -10.098 1.00 85.50 97 LEU A O 1
ATOM 752 N N . ASN A 1 98 ? -2.296 8.704 -9.121 1.00 79.25 98 ASN A N 1
ATOM 753 C CA . ASN A 1 98 ? -2.027 9.568 -10.276 1.00 79.25 98 ASN A CA 1
ATOM 754 C C . ASN A 1 98 ? -0.593 10.106 -10.328 1.00 79.25 98 ASN A C 1
ATOM 756 O O . ASN A 1 98 ? -0.157 10.559 -11.385 1.00 79.25 98 ASN A O 1
ATOM 760 N N . GLY A 1 99 ? 0.156 10.022 -9.227 1.00 69.75 99 GLY A N 1
ATOM 761 C CA . GLY A 1 99 ? 1.493 10.605 -9.134 1.00 69.75 99 GLY A CA 1
ATOM 762 C C . GLY A 1 99 ? 1.466 12.134 -9.086 1.00 69.75 99 GLY A C 1
ATOM 763 O O . GLY A 1 99 ? 2.455 12.770 -9.445 1.00 69.75 99 GLY A O 1
ATOM 764 N N . GLU A 1 100 ? 0.344 12.724 -8.667 1.00 63.72 100 GLU A N 1
ATOM 765 C CA . GLU A 1 100 ? 0.189 14.177 -8.528 1.00 63.72 100 GLU A CA 1
ATOM 766 C C . GLU A 1 100 ? 1.036 14.729 -7.373 1.00 63.72 100 GLU A C 1
ATOM 768 O O . GLU A 1 100 ? 1.318 15.926 -7.324 1.00 63.72 100 GLU A O 1
ATOM 773 N N . GLY A 1 101 ? 1.492 13.856 -6.468 1.00 62.78 101 GLY A N 1
ATOM 774 C CA . GLY A 1 101 ? 2.620 14.075 -5.572 1.00 62.78 101 GLY A CA 1
ATOM 775 C C . GLY A 1 101 ? 2.508 15.328 -4.716 1.00 62.78 101 GLY A C 1
ATOM 776 O O . GLY A 1 101 ? 3.531 15.877 -4.302 1.00 62.78 101 GLY A O 1
ATOM 777 N N . SER A 1 1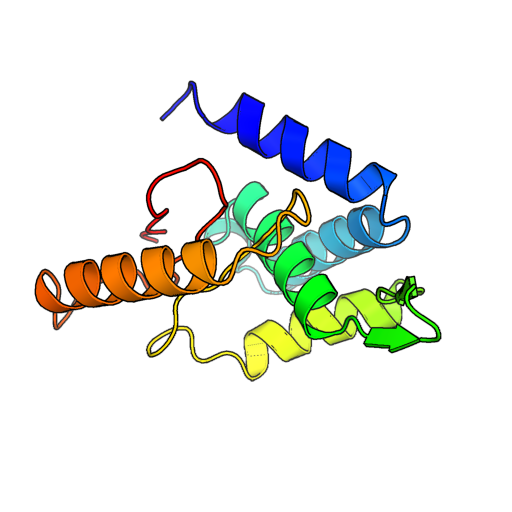02 ? 1.298 15.827 -4.464 1.00 65.31 102 SER A N 1
ATOM 778 C CA . SER A 1 102 ? 1.169 17.161 -3.905 1.00 65.31 102 SER A CA 1
ATOM 779 C C . SER A 1 102 ? 1.415 17.104 -2.397 1.00 65.31 102 SER A C 1
ATOM 781 O O . SER A 1 102 ? 0.778 16.368 -1.642 1.00 65.31 102 SER A O 1
ATOM 783 N N . ALA A 1 103 ? 2.369 17.904 -1.915 1.00 77.38 103 ALA A N 1
ATOM 784 C CA . ALA A 1 103 ? 2.528 18.149 -0.479 1.00 77.38 103 ALA A CA 1
ATOM 785 C C . ALA A 1 103 ? 1.199 18.606 0.156 1.00 77.38 103 ALA A C 1
ATOM 787 O O . ALA A 1 103 ? 0.949 18.385 1.338 1.00 77.38 103 ALA A O 1
ATOM 788 N N . GLU A 1 104 ? 0.334 19.216 -0.651 1.00 75.00 104 GLU A N 1
ATOM 789 C CA . GLU A 1 104 ? -1.035 19.566 -0.315 1.00 75.00 104 GLU A CA 1
ATOM 790 C C . GLU A 1 104 ? -1.924 18.357 -0.009 1.00 75.00 104 GLU A C 1
ATOM 792 O O . GLU A 1 104 ? -2.585 18.381 1.025 1.00 75.00 104 GLU A O 1
ATOM 797 N N . LEU A 1 105 ? -1.882 17.280 -0.801 1.00 75.19 105 LEU A N 1
ATOM 798 C CA . LEU A 1 105 ? -2.598 16.034 -0.511 1.00 75.19 105 LEU A CA 1
ATOM 799 C C . LEU A 1 105 ? -2.201 15.478 0.854 1.00 75.19 105 LEU A C 1
ATOM 801 O O . LEU A 1 105 ? -3.065 15.143 1.660 1.00 75.19 105 LEU A O 1
ATOM 805 N N . LYS A 1 106 ? -0.893 15.402 1.126 1.00 80.94 106 LYS A N 1
ATOM 806 C CA . LYS A 1 106 ? -0.389 14.895 2.410 1.00 80.94 106 LYS A CA 1
ATOM 807 C C . LYS A 1 106 ? -0.927 15.718 3.577 1.00 80.94 106 LYS A C 1
ATOM 809 O O . LYS A 1 106 ? -1.392 15.158 4.563 1.00 80.94 106 LYS A O 1
ATOM 814 N N . ARG A 1 107 ? -0.915 17.048 3.440 1.00 83.44 107 ARG A N 1
ATOM 815 C CA . ARG A 1 107 ? -1.467 17.965 4.448 1.00 83.44 107 ARG A CA 1
ATOM 816 C C . ARG A 1 107 ? -2.983 17.827 4.585 1.00 83.44 107 ARG A C 1
ATOM 818 O O . ARG A 1 107 ? -3.486 17.853 5.700 1.00 83.44 107 ARG A O 1
ATOM 825 N N . ALA A 1 108 ? -3.709 17.708 3.476 1.00 82.06 108 ALA A N 1
ATOM 826 C CA . ALA A 1 108 ? -5.162 17.581 3.477 1.00 82.06 108 ALA A CA 1
ATOM 827 C C . ALA A 1 108 ? -5.605 16.280 4.152 1.00 82.06 108 ALA A C 1
ATOM 829 O O . ALA A 1 108 ? -6.489 16.307 5.003 1.00 82.06 108 ALA A O 1
ATOM 830 N N . ALA A 1 109 ? -4.946 15.170 3.829 1.00 82.94 109 ALA A N 1
ATOM 831 C CA . ALA A 1 109 ? -5.212 13.884 4.448 1.00 82.94 109 ALA A CA 1
ATOM 832 C C . ALA A 1 109 ? -4.816 13.852 5.930 1.00 82.94 109 ALA A C 1
ATOM 834 O O . ALA A 1 109 ? -5.566 13.306 6.730 1.00 82.94 109 ALA A O 1
ATOM 835 N N . GLY A 1 110 ? -3.703 14.492 6.312 1.00 86.19 110 GLY A N 1
ATOM 836 C CA . GLY A 1 110 ? -3.328 14.666 7.720 1.00 86.19 110 GLY A CA 1
ATOM 837 C C . GLY A 1 110 ? -4.408 15.398 8.520 1.00 86.19 110 GLY A C 1
ATOM 838 O O . GLY A 1 110 ? -4.906 14.860 9.502 1.00 86.19 110 GLY A O 1
ATOM 839 N N . ARG A 1 111 ? -4.867 16.561 8.034 1.00 86.56 111 ARG A N 1
ATOM 840 C CA . ARG A 1 111 ? -5.951 17.323 8.684 1.00 86.56 111 ARG A CA 1
ATOM 841 C C . ARG A 1 111 ? -7.256 16.536 8.780 1.00 86.56 111 ARG A C 1
ATOM 843 O O . ARG A 1 111 ? -7.936 16.587 9.796 1.00 86.56 111 ARG A O 1
ATOM 850 N N . ALA A 1 112 ? -7.629 15.837 7.710 1.00 83.88 112 ALA A N 1
ATOM 851 C CA . ALA A 1 112 ? -8.847 15.036 7.695 1.00 83.88 112 ALA A CA 1
ATOM 852 C C . ALA A 1 112 ? -8.756 13.841 8.659 1.00 83.88 112 ALA A C 1
ATOM 854 O O . ALA A 1 112 ? -9.736 13.511 9.322 1.00 83.88 112 ALA A O 1
ATOM 855 N N . PHE A 1 113 ? -7.577 13.230 8.782 1.00 86.69 113 PHE A N 1
ATOM 856 C CA . PHE A 1 113 ? -7.325 12.156 9.734 1.00 86.69 113 PHE A CA 1
ATOM 857 C C . PHE A 1 113 ? -7.379 12.644 11.184 1.00 86.69 113 PHE A C 1
ATOM 859 O O . PHE A 1 113 ? -8.039 12.011 12.002 1.00 86.69 113 PHE A O 1
ATOM 866 N N . GLU A 1 114 ? -6.750 13.779 11.490 1.00 87.56 114 GLU A N 1
ATOM 867 C CA . GLU A 1 114 ? -6.823 14.419 12.810 1.00 87.56 114 GLU A CA 1
ATOM 868 C C . GLU A 1 114 ? -8.277 14.735 13.185 1.00 87.56 114 GLU A C 1
ATOM 870 O O . GLU A 1 114 ? -8.748 14.300 14.233 1.00 87.56 114 GLU A O 1
ATOM 875 N N . ALA A 1 115 ? -9.028 15.378 12.284 1.00 86.25 115 ALA A N 1
ATOM 876 C CA . ALA A 1 115 ? -10.437 15.703 12.507 1.00 86.25 115 ALA A CA 1
ATOM 877 C C . ALA A 1 115 ? -11.315 14.456 12.728 1.00 86.25 115 ALA A C 1
ATOM 879 O O . ALA A 1 115 ? -12.232 14.481 13.549 1.00 86.25 115 ALA A O 1
ATOM 880 N N . MET A 1 116 ? -11.042 13.359 12.014 1.00 83.94 116 MET A N 1
ATOM 881 C CA . MET A 1 116 ? -11.715 12.071 12.213 1.00 83.94 116 MET A CA 1
ATOM 882 C C . MET A 1 116 ? -11.380 11.472 13.590 1.00 83.94 116 MET A C 1
ATOM 884 O O . MET A 1 116 ? -12.274 11.021 14.302 1.00 83.94 116 MET A O 1
ATOM 888 N N . ARG A 1 117 ? -10.104 11.491 13.998 1.00 84.31 117 ARG A N 1
ATOM 889 C CA . ARG A 1 117 ? -9.656 10.958 15.298 1.00 84.31 117 ARG A CA 1
ATOM 890 C C . ARG A 1 117 ? -10.182 11.771 16.483 1.00 84.31 117 ARG A C 1
ATOM 892 O O . ARG A 1 117 ? -10.484 11.182 17.517 1.00 84.31 117 ARG A O 1
ATOM 899 N N . GLU A 1 118 ? -10.324 13.088 16.335 1.00 85.38 118 GLU A N 1
ATOM 900 C CA . GLU A 1 118 ? -10.953 13.953 17.343 1.00 85.38 118 GLU A CA 1
ATOM 901 C C . GLU A 1 118 ? -12.429 13.605 17.567 1.00 85.38 118 GLU A C 1
ATOM 903 O O . GLU A 1 118 ? -12.903 13.617 18.703 1.00 85.38 118 GLU A O 1
ATOM 908 N N . GLN A 1 119 ? -13.151 13.268 16.495 1.00 81.56 119 GLN A N 1
ATOM 909 C CA . GLN A 1 119 ? -14.565 12.894 16.569 1.00 81.56 119 GLN A CA 1
ATOM 910 C C . GLN A 1 119 ? -14.769 11.499 17.168 1.00 81.56 119 GLN A C 1
ATOM 912 O O . GLN A 1 119 ? -15.767 11.274 17.852 1.00 81.56 119 GLN A O 1
ATOM 917 N N . GLU A 1 120 ? -13.810 10.585 16.982 1.00 77.50 120 GLU A N 1
ATOM 918 C CA . GLU A 1 120 ? -13.915 9.201 17.459 1.00 77.50 120 GLU A CA 1
ATOM 919 C C . GLU A 1 120 ? -12.695 8.734 18.285 1.00 77.50 120 GLU A C 1
ATOM 921 O O . GLU A 1 120 ? -11.976 7.810 17.882 1.00 77.50 120 GLU A O 1
ATOM 926 N N . PRO A 1 121 ? -12.488 9.278 19.506 1.00 64.56 121 PRO A N 1
ATOM 927 C CA . PRO A 1 121 ? -11.288 9.025 20.316 1.00 64.56 121 PRO A CA 1
ATOM 928 C C . PRO A 1 121 ? -11.099 7.569 20.771 1.00 64.56 121 PRO A C 1
ATOM 930 O O . PRO A 1 121 ? -10.047 7.218 21.301 1.00 64.56 121 PRO A O 1
ATOM 933 N N . ARG A 1 122 ? -12.137 6.727 20.652 1.00 56.97 122 ARG A N 1
ATOM 934 C CA . ARG A 1 122 ? -12.155 5.333 21.135 1.00 56.97 122 ARG A CA 1
ATOM 935 C C . ARG A 1 122 ? -12.749 4.328 20.137 1.00 56.97 122 ARG A C 1
ATOM 937 O O . ARG A 1 122 ? -13.090 3.225 20.553 1.00 56.97 122 ARG A O 1
ATOM 944 N N . GLY A 1 123 ? -12.900 4.689 18.860 1.00 62.44 123 GLY A N 1
ATOM 945 C CA . GLY A 1 123 ? -13.633 3.832 17.917 1.00 62.44 123 GLY A CA 1
ATOM 946 C C . GLY A 1 123 ? -13.464 4.110 16.427 1.00 62.44 123 GLY A C 1
ATOM 947 O O . GLY A 1 123 ? -14.145 3.452 15.652 1.00 62.44 123 GLY A O 1
ATOM 948 N N . GLY A 1 124 ? -12.579 5.029 16.025 1.00 66.56 124 GL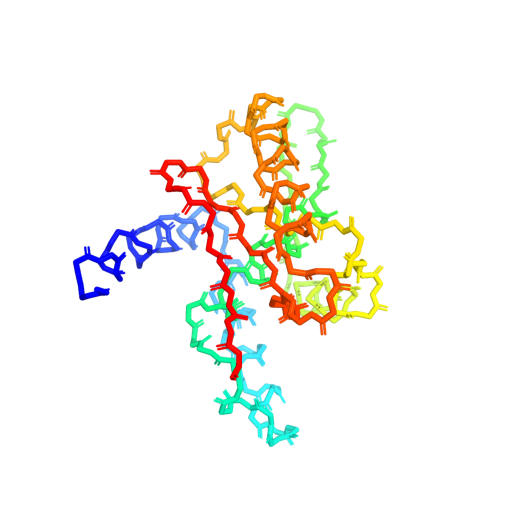Y A N 1
ATOM 949 C CA . GLY A 1 124 ? -12.348 5.288 14.603 1.00 66.56 124 GLY A CA 1
ATOM 950 C C . GLY A 1 124 ? -11.811 4.073 13.834 1.00 66.56 124 GLY A C 1
ATOM 951 O O . GLY A 1 124 ? -11.250 3.158 14.451 1.00 66.56 124 GLY A O 1
ATOM 952 N N . PRO A 1 125 ? -11.916 4.080 12.493 1.00 70.69 125 PRO A N 1
ATOM 953 C CA . PRO A 1 125 ? -11.544 2.957 11.643 1.00 70.69 125 PRO A CA 1
ATOM 954 C C . PRO A 1 125 ? -10.135 2.447 11.944 1.00 70.69 125 PRO A C 1
ATOM 956 O O . PRO A 1 125 ? -9.189 3.218 12.152 1.00 70.69 125 PRO A O 1
ATOM 959 N N . ALA A 1 126 ? -9.978 1.122 11.907 1.00 73.12 126 ALA A N 1
ATOM 960 C CA . ALA A 1 126 ? -8.681 0.472 12.075 1.00 73.12 126 ALA A CA 1
ATOM 961 C C . ALA A 1 126 ? -7.677 0.885 10.981 1.00 73.12 126 ALA A C 1
ATOM 963 O O . ALA A 1 126 ? -6.468 0.813 11.198 1.00 73.12 126 ALA A O 1
ATOM 964 N N . LEU A 1 127 ? -8.183 1.328 9.825 1.00 80.38 127 LEU A N 1
ATOM 965 C CA . LEU A 1 127 ? -7.416 1.773 8.671 1.00 80.38 127 LEU A CA 1
ATOM 966 C C . LEU A 1 127 ? -8.131 2.938 7.968 1.00 80.38 127 LEU A C 1
ATOM 968 O O . LEU A 1 127 ? -9.245 2.789 7.468 1.00 80.38 127 LEU A O 1
ATOM 972 N N . ALA A 1 128 ? -7.454 4.081 7.855 1.00 81.25 128 ALA A N 1
ATOM 973 C CA . ALA A 1 128 ? -7.915 5.213 7.054 1.00 81.25 128 ALA A CA 1
ATOM 974 C C . ALA A 1 128 ? -7.060 5.334 5.786 1.00 81.25 128 ALA A C 1
ATOM 976 O O . ALA A 1 128 ? -5.846 5.530 5.877 1.00 81.25 128 ALA A O 1
ATOM 977 N N . VAL A 1 129 ? -7.681 5.214 4.607 1.00 82.75 129 VAL A N 1
ATOM 978 C CA . VAL A 1 129 ? -6.987 5.296 3.310 1.00 82.75 129 VAL A CA 1
ATOM 979 C C . VAL A 1 129 ? -7.429 6.543 2.559 1.00 82.75 129 VAL A C 1
ATOM 981 O O . VAL A 1 129 ? -8.616 6.823 2.426 1.00 82.75 129 VAL A O 1
ATOM 984 N N . TYR A 1 130 ? -6.472 7.290 2.024 1.00 78.56 130 TYR A N 1
ATOM 985 C CA . TYR A 1 130 ? -6.728 8.533 1.305 1.00 78.56 130 TYR A CA 1
ATOM 986 C C . TYR A 1 130 ? -6.188 8.454 -0.118 1.00 78.56 130 TYR A C 1
ATOM 988 O O . TYR A 1 130 ? -5.002 8.197 -0.324 1.00 78.56 130 TYR A O 1
ATOM 996 N N . VAL A 1 131 ? -7.058 8.727 -1.091 1.00 75.56 131 VAL A N 1
ATOM 997 C CA . VAL A 1 131 ? -6.735 8.777 -2.522 1.00 75.56 131 VAL A CA 1
ATOM 998 C C . VAL A 1 131 ? -7.035 10.199 -3.028 1.00 75.56 131 VAL A C 1
ATOM 1000 O O . VAL A 1 131 ? -8.121 10.705 -2.741 1.00 75.56 131 VAL A O 1
ATOM 1003 N N . PRO A 1 132 ? -6.112 10.877 -3.741 1.00 64.56 132 PRO A N 1
ATOM 1004 C CA . PRO A 1 132 ? -6.353 12.209 -4.304 1.00 64.56 132 PRO A CA 1
ATOM 1005 C C . PRO A 1 132 ? -7.626 12.274 -5.151 1.00 64.56 132 PRO A C 1
ATOM 1007 O O . PRO A 1 132 ? -7.888 11.370 -5.941 1.00 64.56 132 PRO A O 1
ATOM 1010 N N . GLY A 1 133 ? -8.387 13.363 -5.012 1.00 59.00 133 GLY A N 1
ATOM 1011 C CA . GLY A 1 133 ? -9.645 13.575 -5.739 1.00 59.00 133 GLY A CA 1
ATOM 1012 C C . GLY A 1 133 ? -10.894 13.029 -5.037 1.00 59.00 133 GLY A C 1
ATOM 1013 O O . GLY A 1 133 ? -11.998 13.275 -5.516 1.00 59.00 133 GLY A O 1
ATOM 1014 N N . ASP A 1 134 ? -10.740 12.363 -3.889 1.00 50.38 134 ASP A N 1
ATOM 1015 C CA . ASP A 1 134 ? -11.836 11.880 -3.049 1.00 50.38 134 ASP A CA 1
ATOM 1016 C C . ASP A 1 134 ? -11.587 12.258 -1.579 1.00 50.38 134 ASP A C 1
ATOM 1018 O O . ASP A 1 134 ? -10.485 12.112 -1.048 1.00 50.38 134 ASP A O 1
ATOM 1022 N N . ALA A 1 135 ? -12.616 12.757 -0.897 1.00 42.47 135 ALA A N 1
ATOM 1023 C CA . ALA A 1 135 ? -12.555 12.989 0.541 1.00 42.47 135 ALA A CA 1
ATOM 1024 C C . ALA A 1 135 ? -12.412 11.640 1.277 1.00 42.47 135 ALA A C 1
ATOM 1026 O O . ALA A 1 135 ? -13.278 10.784 1.128 1.00 42.47 135 ALA A O 1
ATOM 1027 N N . ALA A 1 136 ? -11.321 11.474 2.036 1.00 48.16 136 ALA A N 1
ATOM 1028 C CA . ALA A 1 136 ? -11.123 10.543 3.158 1.00 48.16 136 ALA A CA 1
ATOM 1029 C C . ALA A 1 136 ? -11.973 9.251 3.176 1.00 48.16 136 ALA A C 1
ATOM 1031 O O . ALA A 1 136 ? -13.122 9.277 3.616 1.00 48.16 136 ALA A O 1
ATOM 1032 N N . TYR A 1 137 ? -11.409 8.095 2.803 1.00 53.34 137 TYR A N 1
ATOM 1033 C CA . TYR A 1 137 ? -12.074 6.807 3.037 1.00 53.34 137 TYR A CA 1
ATOM 1034 C C . TYR A 1 137 ? -11.723 6.276 4.438 1.00 53.34 137 TYR A C 1
ATOM 1036 O O . TYR A 1 137 ? -10.600 5.823 4.678 1.00 53.34 137 TYR A O 1
ATOM 1044 N N . GLY A 1 138 ? -12.686 6.314 5.362 1.00 47.59 138 GLY A N 1
ATOM 1045 C CA . GLY A 1 138 ? -12.681 5.455 6.550 1.00 47.59 138 GLY A CA 1
ATOM 1046 C C . GLY A 1 138 ? -13.145 4.051 6.160 1.00 47.59 138 GLY A C 1
ATOM 1047 O O . GLY A 1 138 ? -14.183 3.913 5.510 1.00 47.59 138 GLY A O 1
ATOM 1048 N N . TRP A 1 139 ? -12.353 3.025 6.478 1.00 49.03 139 TRP A N 1
ATOM 1049 C CA . TRP A 1 139 ? -12.749 1.627 6.305 1.00 49.03 139 TRP A CA 1
ATOM 1050 C C . TRP A 1 139 ? -13.148 1.065 7.664 1.00 49.03 139 TRP A C 1
ATOM 1052 O O . TRP A 1 139 ? -12.285 0.704 8.467 1.00 49.03 139 TRP A O 1
ATOM 1062 N N . ASP A 1 140 ? -14.453 1.006 7.903 1.00 38.78 140 ASP A N 1
ATOM 1063 C CA . ASP A 1 140 ? -15.014 0.358 9.084 1.00 38.78 140 ASP A CA 1
ATOM 1064 C C . ASP A 1 140 ? -15.241 -1.125 8.760 1.00 38.78 140 ASP A C 1
ATOM 1066 O O . ASP A 1 140 ? -15.862 -1.463 7.746 1.00 38.78 140 ASP A O 1
ATOM 1070 N N . SER A 1 141 ? -14.654 -1.997 9.583 1.00 39.53 141 SER A N 1
ATOM 1071 C CA . SER A 1 141 ? -14.763 -3.461 9.511 1.00 39.53 141 SER A CA 1
ATOM 1072 C C . SER A 1 141 ? -16.101 -3.979 10.016 1.00 39.53 141 SER A C 1
ATOM 1074 O O . SER A 1 141 ? -16.518 -3.480 11.086 1.00 39.53 141 SER A O 1
#

Organism: NCBI:txid124430

InterPro domains:
  IPR005554 NOL6/Upt22 [PTHR17972] (4-135)
  IPR035370 Nrap protein, domain 5 [PF17406] (21-131)

Sequence (141 aa):
QAARRPVLHSLVHSYATRVATFGPTARLAKRWLAGHMVAAHFPEELVDLLVAAAFQRSSHVVAGKLFYPSSLSAGFLAFLKLLATFDFQGEPLLVDLNGEGSAELKRAAGRAFEAMREQEPRGGPALAVYVPGDAAYGWDS

Foldseek 3Di:
DPVCVVVLVVLLVLLCVVQVLLVVLLVVQLVVCVVVVNNVLADSSNSSQLLQLLQVVQWDDDPNDIDTQPDSVSSNVSSVCCVVPPDQPQAAREHESPPPVDPVQRVQRRVLVVVQCVVPVPDFASHKYDYPPDPIDGRHD

Secondary structure (DSSP, 8-state):
-TTTHHHHHHHHHHHHHH-TTHHHHHHHHHHHHHHTT-GGGS-HHHHHHHHHHHHHHT-EEETTEEE---SHHHHHHHHHHHHHH--TTTS-EE--SS----HHHHHHHHHHHHHHHHH-TTT--SEEEE-TTS--EEE--

Radius of gyration: 14.94 Å; chains: 1; bounding box: 41×38×38 Å